Protein AF-A0A8B5W8W4-F1 (afdb_monomer_lite)

Foldseek 3Di:
DVVLLVVVVVVVPVVDDPVLLVCCCPVPVCVPPPDPDPVVSVVSSVPDDPVSSVVVVVVVVVVVVVVCVVVPPPVVVPD

Radius of gyration: 17.15 Å; chains: 1; bounding box: 33×31×50 Å

Sequence (79 aa):
MNHKLAEFRHQGYSEITIEDLWDYCVNFLWKHNEPIRYYQKVNDISSISLNDYFNYASLKAQVYNVSSLDEMELDDLLK

pLDDT: mean 79.91, std 13.47, range [46.12, 91.44]

Secondary structure (DSSP, 8-state):
-HHHHHHHHHTT-TT--HHHHHHHIIIIISSS---SSHHHHHHHHHH--HHHHHHHHHHHHHHHHHGGGTTS-GGGG--

Structure (mmCIF, N/CA/C/O backbone):
data_AF-A0A8B5W8W4-F1
#
_entry.id   AF-A0A8B5W8W4-F1
#
loop_
_atom_site.group_PDB
_atom_site.id
_atom_site.type_symbol
_atom_site.label_atom_id
_atom_site.label_alt_id
_atom_site.label_comp_id
_atom_site.label_asym_id
_atom_site.label_entity_id
_atom_site.label_seq_id
_atom_site.pdbx_PDB_ins_code
_atom_site.Cartn_x
_atom_site.Cartn_y
_atom_site.Cartn_z
_atom_site.occupancy
_atom_site.B_iso_or_equiv
_atom_site.auth_seq_id
_atom_site.auth_comp_id
_atom_site.auth_asym_id
_atom_site.auth_atom_id
_atom_site.pdbx_PDB_model_num
ATOM 1 N N . MET A 1 1 ? 0.272 -0.821 -10.814 1.00 77.81 1 MET A N 1
ATOM 2 C CA . MET A 1 1 ? -0.885 -0.764 -9.893 1.00 77.81 1 MET A CA 1
ATOM 3 C C . MET A 1 1 ? -2.141 -1.407 -10.471 1.00 77.81 1 MET A C 1
ATOM 5 O O . MET A 1 1 ? -2.580 -2.395 -9.910 1.00 77.81 1 MET A O 1
ATOM 9 N N . ASN A 1 2 ? -2.687 -0.918 -11.595 1.00 81.88 2 ASN A N 1
ATOM 10 C CA . ASN A 1 2 ? -3.979 -1.386 -12.138 1.00 81.88 2 ASN A CA 1
ATOM 11 C C . ASN A 1 2 ? -4.092 -2.909 -12.309 1.00 81.88 2 ASN A C 1
ATOM 13 O O . ASN A 1 2 ? -5.119 -3.484 -11.971 1.00 81.88 2 ASN A O 1
ATOM 17 N N . HIS A 1 3 ? -3.028 -3.566 -12.781 1.00 83.81 3 HIS A N 1
ATOM 18 C CA . HIS A 1 3 ? -3.002 -5.025 -12.909 1.00 83.81 3 HIS A CA 1
ATOM 19 C C . HIS A 1 3 ? -3.128 -5.730 -11.549 1.00 83.81 3 HIS A C 1
ATOM 21 O O . HIS A 1 3 ? -3.964 -6.607 -11.387 1.00 83.81 3 HIS A O 1
ATOM 27 N N . LYS A 1 4 ? -2.372 -5.269 -10.546 1.00 85.00 4 LYS A N 1
ATOM 28 C CA . LYS A 1 4 ? -2.398 -5.804 -9.180 1.00 85.00 4 LYS A CA 1
ATOM 29 C C . LYS A 1 4 ? -3.761 -5.613 -8.511 1.00 85.00 4 LYS A C 1
ATOM 31 O O . LYS A 1 4 ? -4.284 -6.534 -7.897 1.00 85.00 4 LYS A O 1
ATOM 36 N N . LEU A 1 5 ? -4.373 -4.441 -8.699 1.00 87.00 5 LEU A N 1
ATOM 37 C CA . LEU A 1 5 ? -5.738 -4.191 -8.238 1.00 87.00 5 LEU A CA 1
ATOM 38 C C . LEU A 1 5 ? -6.724 -5.163 -8.898 1.00 87.00 5 LEU A C 1
ATOM 40 O O . LEU A 1 5 ? -7.579 -5.724 -8.221 1.00 87.00 5 LEU A O 1
ATOM 44 N N . ALA A 1 6 ? -6.613 -5.368 -10.213 1.00 85.88 6 ALA A N 1
ATOM 45 C CA . ALA A 1 6 ? -7.476 -6.304 -10.918 1.00 85.88 6 ALA A CA 1
ATOM 46 C C . ALA A 1 6 ? -7.339 -7.726 -10.354 1.00 85.88 6 ALA A C 1
ATOM 48 O O . ALA A 1 6 ? -8.364 -8.371 -10.154 1.00 85.88 6 ALA A O 1
ATOM 49 N N . GLU A 1 7 ? -6.130 -8.196 -10.030 1.00 86.62 7 GLU A N 1
ATOM 50 C CA . GLU A 1 7 ? -5.937 -9.500 -9.375 1.00 86.62 7 GLU A CA 1
ATOM 51 C C . GLU A 1 7 ? -6.673 -9.592 -8.034 1.00 86.62 7 GLU A C 1
ATOM 53 O O . GLU A 1 7 ? -7.370 -10.573 -7.782 1.00 86.62 7 GLU A O 1
ATOM 58 N N . PHE A 1 8 ? -6.574 -8.563 -7.190 1.00 85.31 8 PHE A N 1
ATOM 59 C CA . PHE A 1 8 ? -7.261 -8.538 -5.894 1.00 85.31 8 PHE A CA 1
ATOM 60 C C . PHE A 1 8 ? -8.783 -8.511 -6.048 1.00 85.31 8 PHE A C 1
ATOM 62 O O . PHE A 1 8 ? -9.494 -9.217 -5.332 1.00 85.31 8 PHE A O 1
ATOM 69 N N . ARG A 1 9 ? -9.290 -7.788 -7.051 1.00 87.25 9 ARG A N 1
ATOM 70 C CA . ARG A 1 9 ? -10.717 -7.792 -7.396 1.00 87.25 9 ARG A CA 1
ATOM 71 C C . ARG A 1 9 ? -11.195 -9.162 -7.870 1.00 87.25 9 ARG A C 1
ATOM 73 O O . ARG A 1 9 ? -12.264 -9.595 -7.454 1.00 87.25 9 ARG A O 1
ATOM 80 N N . HIS A 1 10 ? -10.404 -9.863 -8.684 1.00 85.38 10 HIS A N 1
ATOM 81 C CA . HIS A 1 10 ? -10.718 -11.235 -9.104 1.00 85.38 10 HIS A CA 1
ATOM 82 C C . HIS A 1 10 ? -10.742 -12.213 -7.922 1.00 85.38 10 HIS A C 1
ATOM 84 O O . HIS A 1 10 ? -11.472 -13.198 -7.963 1.00 85.38 10 HIS A O 1
ATOM 90 N N . GLN A 1 11 ? -9.994 -11.928 -6.855 1.00 83.19 11 GLN A N 1
ATOM 91 C CA . GLN A 1 11 ? -10.007 -12.706 -5.612 1.00 83.19 11 GLN A CA 1
ATOM 92 C C . GLN A 1 11 ? -11.181 -12.357 -4.676 1.00 83.19 11 GLN A C 1
ATOM 94 O O . GLN A 1 11 ? -11.285 -12.932 -3.597 1.00 83.19 11 GLN A O 1
ATOM 99 N N . GLY A 1 12 ? -12.082 -11.454 -5.084 1.00 82.69 12 GLY A N 1
ATOM 100 C CA . GLY A 1 12 ? -13.282 -11.072 -4.330 1.00 82.69 12 GLY A CA 1
ATOM 101 C C . GLY A 1 12 ? -13.152 -9.771 -3.535 1.00 82.69 12 GLY A C 1
ATOM 102 O O . GLY A 1 12 ? -14.114 -9.346 -2.904 1.00 82.69 12 GLY A O 1
ATOM 103 N N . TYR A 1 13 ? -12.001 -9.097 -3.594 1.00 82.75 13 TYR A N 1
ATOM 104 C CA . TYR A 1 13 ? -11.749 -7.862 -2.851 1.00 82.75 13 TYR A CA 1
ATOM 105 C C . TYR A 1 13 ? -12.018 -6.627 -3.718 1.00 82.75 13 TYR A C 1
ATOM 107 O O . TYR A 1 13 ? -11.104 -5.921 -4.145 1.00 82.75 13 TYR A O 1
ATOM 115 N N . SER A 1 14 ? -13.296 -6.379 -4.020 1.00 77.94 14 SER A N 1
ATOM 116 C CA . SER A 1 14 ? -13.730 -5.247 -4.855 1.00 77.94 14 SER A CA 1
ATOM 117 C C . SER A 1 14 ? -13.649 -3.883 -4.171 1.00 77.94 14 SER A C 1
ATOM 119 O O . SER A 1 14 ? -13.600 -2.871 -4.867 1.00 77.94 14 SER A O 1
ATOM 121 N N . GLU A 1 15 ? -13.636 -3.862 -2.839 1.00 82.56 15 GLU A N 1
ATOM 122 C CA . GLU A 1 15 ? -13.629 -2.637 -2.027 1.00 82.56 15 GLU A CA 1
ATOM 123 C C . GLU A 1 15 ? -12.258 -1.957 -1.970 1.00 82.56 15 GLU A C 1
ATOM 125 O O . GLU A 1 15 ? -12.179 -0.767 -1.689 1.00 82.56 15 GLU A O 1
ATOM 130 N N . ILE A 1 16 ? -11.181 -2.684 -2.288 1.00 85.88 16 ILE A N 1
ATOM 131 C CA . ILE A 1 16 ? -9.832 -2.119 -2.327 1.00 85.88 16 ILE A CA 1
ATOM 132 C C . ILE A 1 16 ? -9.752 -1.109 -3.478 1.00 85.88 16 ILE A C 1
ATOM 134 O O . ILE A 1 16 ? -10.104 -1.416 -4.626 1.00 85.88 16 ILE A O 1
ATOM 138 N N . THR A 1 17 ? -9.260 0.092 -3.183 1.00 88.25 17 THR A N 1
ATOM 139 C CA . THR A 1 17 ? -9.028 1.137 -4.186 1.00 88.25 17 THR A CA 1
ATOM 140 C C . THR A 1 17 ? -7.554 1.209 -4.598 1.00 88.25 17 THR A C 1
ATOM 142 O O . THR A 1 17 ? -6.667 0.641 -3.953 1.00 88.25 17 THR A O 1
ATOM 145 N N . ILE A 1 18 ? -7.265 1.877 -5.721 1.00 87.88 18 ILE A N 1
ATOM 146 C CA . ILE A 1 18 ? -5.871 2.137 -6.126 1.00 87.88 18 ILE A CA 1
ATOM 147 C C . ILE A 1 18 ? -5.200 3.050 -5.108 1.00 87.88 18 ILE A C 1
ATOM 149 O O . ILE A 1 18 ? -4.020 2.867 -4.812 1.00 87.88 18 ILE A O 1
ATOM 153 N N . GLU A 1 19 ? -5.960 4.001 -4.582 1.00 88.75 19 GLU A N 1
ATOM 154 C CA . GLU A 1 19 ? -5.545 4.970 -3.587 1.00 88.75 19 GLU A CA 1
ATOM 155 C C . GLU A 1 19 ? -5.111 4.258 -2.303 1.00 88.75 19 GLU A C 1
ATOM 157 O O . GLU A 1 19 ? -4.012 4.521 -1.827 1.00 88.75 19 GLU A O 1
ATOM 162 N N . ASP A 1 20 ? -5.880 3.280 -1.813 1.00 87.69 20 ASP A N 1
ATOM 163 C CA . ASP A 1 20 ? -5.515 2.501 -0.620 1.00 87.69 20 ASP A CA 1
ATOM 164 C C . ASP A 1 20 ? -4.223 1.702 -0.809 1.00 87.69 20 ASP A C 1
ATOM 166 O O . ASP A 1 20 ? -3.377 1.634 0.084 1.00 87.69 20 ASP A O 1
ATOM 170 N N . LEU A 1 21 ? -4.052 1.087 -1.982 1.00 89.00 21 LEU A N 1
ATOM 171 C CA . LEU A 1 21 ? -2.835 0.339 -2.298 1.00 89.00 21 LEU A CA 1
ATOM 172 C C . LEU A 1 21 ? -1.627 1.263 -2.452 1.00 89.00 21 LEU A C 1
ATOM 174 O O . LEU A 1 21 ? -0.510 0.888 -2.090 1.00 89.00 21 LEU A O 1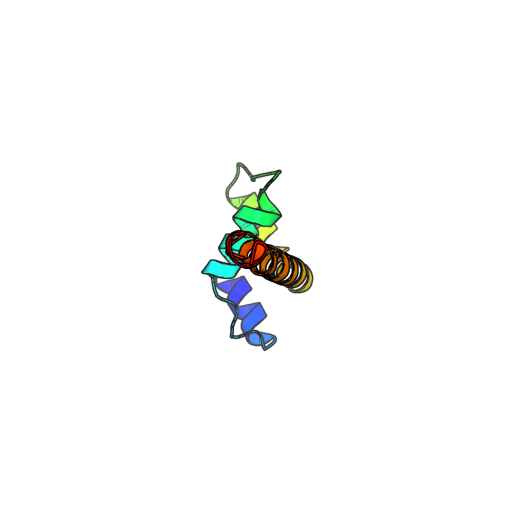
ATOM 178 N N . TRP A 1 22 ? -1.827 2.454 -3.012 1.00 90.00 22 TRP A N 1
ATOM 179 C CA . TRP A 1 22 ? -0.774 3.454 -3.137 1.00 90.00 22 TRP A CA 1
ATOM 180 C C . TRP A 1 22 ? -0.367 3.999 -1.768 1.00 90.00 22 TRP A C 1
ATOM 182 O O . TRP A 1 22 ? 0.824 4.084 -1.468 1.00 90.00 22 TRP A O 1
ATOM 192 N N . ASP A 1 23 ? -1.348 4.278 -0.917 1.00 90.44 23 ASP A N 1
ATOM 193 C CA . ASP A 1 23 ? -1.155 4.715 0.460 1.00 90.44 23 ASP A CA 1
ATOM 194 C C . ASP A 1 23 ? -0.383 3.666 1.274 1.00 90.44 23 ASP A C 1
ATOM 196 O O . ASP A 1 23 ? 0.594 3.997 1.945 1.00 90.44 23 ASP A O 1
ATOM 200 N N . TYR A 1 24 ? -0.720 2.383 1.115 1.00 91.12 24 TYR A N 1
ATOM 201 C CA . TYR A 1 24 ? 0.059 1.268 1.658 1.00 91.12 24 TYR A CA 1
ATOM 202 C C . TYR A 1 24 ? 1.522 1.285 1.186 1.00 91.12 24 TYR A C 1
ATOM 204 O O . TYR A 1 24 ? 2.442 1.132 1.995 1.00 91.12 24 TYR A O 1
ATOM 212 N N . CYS A 1 25 ? 1.761 1.494 -0.112 1.00 90.31 25 CYS A N 1
ATOM 213 C CA . CYS A 1 25 ? 3.122 1.516 -0.647 1.00 90.31 25 CYS A CA 1
ATOM 214 C C . CYS A 1 25 ? 3.948 2.642 -0.021 1.00 90.31 25 CYS A C 1
ATOM 216 O O . CYS A 1 25 ? 5.065 2.407 0.427 1.00 90.31 25 CYS A O 1
ATOM 218 N N . VAL A 1 26 ? 3.398 3.851 0.052 1.00 89.62 26 VAL A N 1
ATOM 219 C CA . VAL A 1 26 ? 4.124 5.028 0.546 1.00 89.62 26 VAL A CA 1
ATOM 220 C C . VAL A 1 26 ? 4.291 4.990 2.069 1.00 89.62 26 VAL A C 1
ATOM 222 O O . VAL A 1 26 ? 5.388 5.229 2.572 1.00 89.62 26 VAL A O 1
ATOM 225 N N . ASN A 1 27 ? 3.237 4.643 2.810 1.00 87.81 27 ASN A N 1
ATOM 226 C CA . ASN A 1 27 ? 3.224 4.744 4.273 1.00 87.81 27 ASN A CA 1
ATOM 227 C C . ASN A 1 27 ? 3.710 3.491 5.003 1.00 87.81 27 ASN A C 1
ATOM 229 O O . ASN A 1 27 ? 3.987 3.570 6.201 1.00 87.81 27 ASN A O 1
ATOM 233 N N . PHE A 1 28 ? 3.793 2.340 4.334 1.00 88.88 28 PHE A N 1
ATOM 234 C CA . PHE A 1 28 ? 4.213 1.085 4.958 1.00 88.88 28 PHE A CA 1
ATOM 235 C C . PHE A 1 28 ? 5.384 0.445 4.219 1.00 88.88 28 PHE A C 1
ATOM 237 O O . PHE A 1 28 ? 6.452 0.284 4.808 1.00 88.88 28 PHE A O 1
ATOM 244 N N . LEU A 1 29 ? 5.218 0.139 2.928 1.00 88.44 29 LEU A N 1
ATOM 245 C CA . LEU A 1 29 ? 6.215 -0.607 2.148 1.00 88.44 29 LEU A CA 1
ATOM 246 C C . LEU A 1 29 ? 7.520 0.182 1.954 1.00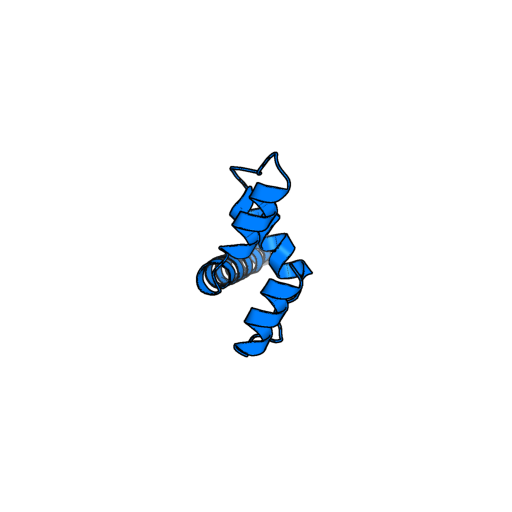 88.44 29 LEU A C 1
ATOM 248 O O . LEU A 1 29 ? 8.612 -0.354 2.124 1.00 88.44 29 LEU A O 1
ATOM 252 N N . TRP A 1 30 ? 7.408 1.472 1.643 1.00 91.44 30 TRP A N 1
ATOM 253 C CA . TRP A 1 30 ? 8.531 2.369 1.358 1.00 91.44 30 TRP A CA 1
ATOM 254 C C . TRP A 1 30 ? 8.838 3.340 2.495 1.00 9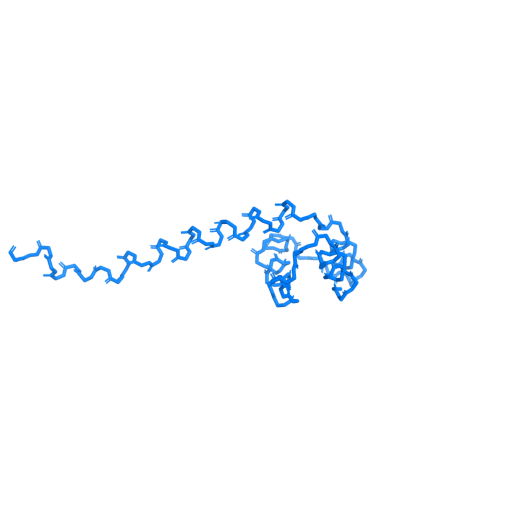1.44 30 TRP A C 1
ATOM 256 O O . TRP A 1 30 ? 9.745 4.157 2.367 1.00 91.44 30 TRP A O 1
ATOM 266 N N . LYS A 1 31 ? 8.147 3.211 3.635 1.00 86.00 31 LYS A N 1
ATOM 267 C CA . LYS A 1 31 ? 8.292 4.099 4.800 1.00 86.00 31 LYS A CA 1
ATOM 268 C C . LYS A 1 31 ? 9.746 4.281 5.243 1.00 86.00 31 LYS A C 1
ATOM 270 O O . LYS A 1 31 ? 10.144 5.368 5.648 1.00 86.00 31 LYS A O 1
ATOM 275 N N . HIS A 1 32 ? 10.520 3.198 5.204 1.00 83.19 32 HIS A N 1
ATOM 276 C CA . HIS A 1 32 ? 11.912 3.178 5.658 1.00 83.19 32 HIS A CA 1
ATOM 277 C C . HIS A 1 32 ? 12.925 2.976 4.528 1.00 83.19 32 HIS A C 1
ATOM 279 O O . HIS A 1 32 ? 14.101 3.259 4.722 1.00 83.19 32 HIS A O 1
ATOM 285 N N . ASN A 1 33 ? 12.487 2.488 3.367 1.00 83.75 33 ASN A N 1
ATOM 286 C CA . ASN A 1 33 ? 13.343 2.201 2.220 1.00 83.75 33 ASN A CA 1
ATOM 287 C C . ASN A 1 33 ? 12.584 2.513 0.933 1.00 83.75 33 ASN A C 1
ATOM 289 O O . ASN A 1 33 ? 11.995 1.626 0.317 1.00 83.75 33 ASN A O 1
ATOM 293 N N . GLU A 1 34 ? 12.591 3.784 0.532 1.00 84.94 34 GLU A N 1
ATOM 294 C CA . GLU A 1 34 ? 12.012 4.171 -0.747 1.00 84.94 34 GLU A CA 1
ATOM 295 C C . GLU A 1 34 ? 12.946 3.770 -1.904 1.00 84.94 34 GLU A C 1
ATOM 297 O O . GLU A 1 34 ? 14.113 4.179 -1.936 1.00 84.94 34 GLU A O 1
ATOM 302 N N . PRO A 1 35 ? 12.461 3.001 -2.894 1.00 85.81 35 PRO A N 1
ATOM 303 C CA . PRO A 1 35 ? 13.269 2.632 -4.039 1.00 85.81 35 PRO A CA 1
ATOM 304 C C . PRO A 1 35 ? 13.554 3.853 -4.910 1.00 85.81 35 PRO A C 1
ATOM 306 O O . PRO A 1 35 ? 12.646 4.533 -5.387 1.00 85.81 35 PRO A O 1
ATOM 309 N N . ILE A 1 36 ? 14.831 4.086 -5.203 1.00 85.44 36 ILE A N 1
ATOM 310 C CA . ILE A 1 36 ? 15.274 5.214 -6.039 1.00 85.44 36 ILE A CA 1
ATOM 311 C C . ILE A 1 36 ? 14.872 4.995 -7.508 1.00 85.44 36 ILE A C 1
ATOM 313 O O . ILE A 1 36 ? 14.676 5.940 -8.271 1.00 85.44 36 ILE A O 1
ATOM 317 N N . ARG A 1 37 ? 14.764 3.731 -7.938 1.00 90.25 37 ARG A N 1
ATOM 318 C CA . ARG A 1 37 ? 14.590 3.362 -9.347 1.00 90.25 37 ARG A CA 1
ATOM 319 C C . ARG A 1 37 ? 13.169 2.893 -9.636 1.00 90.25 37 ARG A C 1
ATOM 321 O O . ARG A 1 37 ? 12.626 2.055 -8.923 1.00 90.25 37 ARG A O 1
ATOM 328 N N . TYR A 1 38 ? 12.609 3.348 -10.758 1.00 85.56 38 TYR A N 1
ATOM 329 C CA . TYR A 1 38 ? 11.238 3.022 -11.169 1.00 85.56 38 TYR A CA 1
ATOM 330 C C . TYR A 1 38 ? 10.960 1.511 -11.240 1.00 85.56 38 TYR A C 1
ATOM 332 O O . TYR A 1 38 ? 9.949 1.047 -10.723 1.00 85.56 38 TYR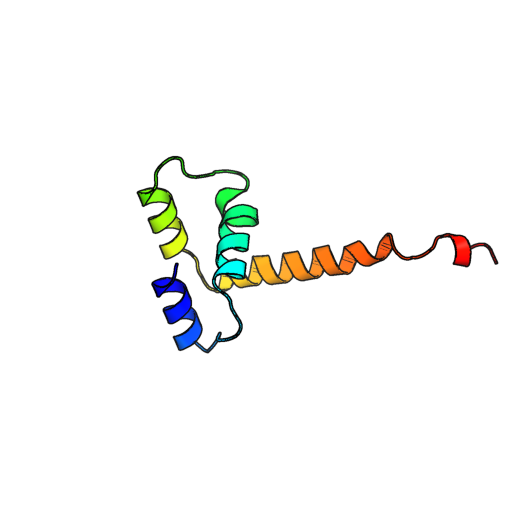 A O 1
ATOM 340 N N . TYR A 1 39 ? 11.870 0.723 -11.822 1.00 87.75 39 TYR A N 1
ATOM 341 C CA . TYR A 1 39 ? 11.664 -0.725 -11.937 1.00 87.75 39 TYR A CA 1
ATOM 342 C C . TYR A 1 39 ? 11.627 -1.436 -10.576 1.00 87.75 39 TYR A C 1
ATOM 344 O O . TYR A 1 39 ? 10.953 -2.452 -10.448 1.00 87.75 39 TYR A O 1
ATOM 352 N N . GLN A 1 40 ? 12.320 -0.908 -9.558 1.00 88.81 40 GLN A N 1
ATOM 353 C CA . GLN A 1 40 ? 12.268 -1.465 -8.205 1.00 88.81 40 GLN A CA 1
ATOM 354 C C . GLN A 1 40 ? 10.884 -1.233 -7.602 1.00 88.81 40 GLN A C 1
ATOM 356 O O . GLN A 1 40 ? 10.275 -2.182 -7.130 1.00 88.81 40 GLN A O 1
ATOM 361 N N . LYS A 1 41 ? 10.324 -0.023 -7.761 1.00 88.56 41 LYS A N 1
ATOM 362 C CA . LYS A 1 41 ? 8.946 0.277 -7.338 1.00 88.56 41 LYS A CA 1
ATOM 363 C C . LYS A 1 41 ? 7.930 -0.669 -7.984 1.00 88.56 41 LYS A C 1
ATOM 365 O O . LYS A 1 41 ? 7.021 -1.150 -7.318 1.00 88.56 41 LYS A O 1
ATOM 370 N N . VAL A 1 42 ? 8.083 -0.962 -9.277 1.00 87.75 42 VAL A N 1
ATOM 371 C CA . VAL A 1 42 ? 7.194 -1.898 -9.989 1.00 87.75 42 VAL A CA 1
ATOM 372 C C . VAL A 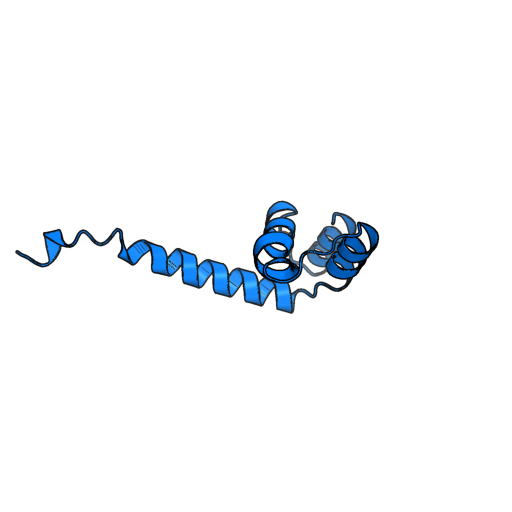1 42 ? 7.339 -3.330 -9.468 1.00 87.75 42 VAL A C 1
ATOM 374 O O . VAL A 1 42 ? 6.324 -4.005 -9.285 1.00 87.75 42 VAL A O 1
ATOM 377 N N . ASN A 1 43 ? 8.567 -3.787 -9.209 1.00 89.75 43 ASN A N 1
ATOM 378 C CA . ASN A 1 43 ? 8.815 -5.110 -8.632 1.00 89.75 43 ASN A CA 1
ATOM 379 C C . ASN A 1 43 ? 8.221 -5.234 -7.227 1.00 89.75 43 ASN A C 1
ATOM 381 O O . ASN A 1 43 ? 7.537 -6.218 -6.958 1.00 89.75 43 ASN A O 1
ATOM 385 N N . ASP A 1 44 ? 8.406 -4.221 -6.382 1.00 89.62 44 ASP A N 1
ATOM 386 C CA . ASP A 1 44 ? 7.844 -4.180 -5.031 1.00 89.62 44 ASP A CA 1
ATOM 387 C C . ASP A 1 44 ? 6.316 -4.218 -5.070 1.00 89.62 44 ASP A C 1
ATOM 389 O O . ASP A 1 44 ? 5.701 -5.035 -4.399 1.00 89.62 44 ASP A O 1
ATOM 393 N N . ILE A 1 45 ? 5.680 -3.408 -5.925 1.00 89.38 45 ILE A N 1
ATOM 394 C CA . ILE A 1 45 ? 4.217 -3.433 -6.099 1.00 89.38 45 ILE A CA 1
ATOM 395 C C . ILE A 1 45 ? 3.733 -4.819 -6.548 1.00 89.38 45 ILE A C 1
ATOM 397 O O . ILE A 1 45 ? 2.660 -5.282 -6.152 1.00 89.38 45 ILE A O 1
ATOM 401 N N . SER A 1 46 ? 4.509 -5.482 -7.401 1.00 87.50 46 SER A N 1
ATOM 402 C CA . SER A 1 46 ? 4.157 -6.801 -7.924 1.00 87.50 46 SER A CA 1
ATOM 403 C C . SER A 1 46 ? 4.307 -7.897 -6.868 1.00 87.50 46 SER A C 1
ATOM 405 O O . SER A 1 46 ? 3.543 -8.863 -6.907 1.00 87.50 46 SER A O 1
ATOM 407 N N . SER A 1 47 ? 5.219 -7.739 -5.904 1.00 88.75 47 SER A N 1
ATOM 408 C CA . SER A 1 47 ? 5.434 -8.692 -4.809 1.00 88.75 47 SER A CA 1
ATOM 409 C C . SER A 1 47 ? 4.454 -8.538 -3.642 1.00 88.75 47 SER A C 1
ATOM 411 O O . SER A 1 47 ? 4.355 -9.462 -2.840 1.00 88.75 47 SER A O 1
ATOM 413 N N . ILE A 1 48 ? 3.685 -7.440 -3.576 1.00 88.62 48 ILE A N 1
ATOM 414 C CA . ILE A 1 48 ? 2.665 -7.221 -2.534 1.00 88.62 48 ILE A CA 1
ATOM 415 C C . ILE A 1 48 ? 1.716 -8.419 -2.457 1.00 88.62 48 ILE A C 1
ATOM 417 O O . ILE A 1 48 ? 1.088 -8.794 -3.455 1.00 88.62 48 ILE A O 1
ATOM 421 N N . SER A 1 49 ? 1.558 -8.986 -1.263 1.00 87.75 49 SER A N 1
ATOM 422 C CA . SER A 1 49 ? 0.505 -9.958 -0.988 1.00 87.75 49 SER A CA 1
ATOM 423 C C . SER A 1 49 ? -0.717 -9.281 -0.362 1.00 87.75 49 SER A C 1
ATOM 425 O O . SER A 1 49 ? -0.616 -8.232 0.276 1.00 87.75 49 SER A O 1
ATOM 427 N N . LEU A 1 50 ? -1.891 -9.901 -0.510 1.00 85.12 50 LEU A N 1
ATOM 428 C CA . LEU A 1 50 ? -3.100 -9.451 0.190 1.00 85.12 50 LEU A CA 1
ATOM 429 C C . LEU A 1 50 ? -2.902 -9.428 1.706 1.00 85.12 50 LEU A C 1
ATOM 431 O O . LEU A 1 50 ? -3.386 -8.518 2.367 1.00 85.12 50 LEU A O 1
ATOM 435 N N . ASN A 1 51 ? -2.174 -10.406 2.248 1.00 87.44 51 ASN A N 1
ATOM 436 C CA . ASN A 1 51 ? -1.907 -10.495 3.677 1.00 87.44 51 ASN A CA 1
ATOM 437 C C . ASN A 1 51 ? -1.140 -9.264 4.180 1.00 87.44 51 ASN A C 1
ATOM 439 O O . ASN A 1 51 ? -1.485 -8.707 5.218 1.00 87.44 51 ASN A O 1
ATOM 443 N N . ASP A 1 52 ? -0.151 -8.791 3.417 1.00 88.75 52 ASP A N 1
ATOM 444 C CA . ASP A 1 52 ? 0.620 -7.599 3.785 1.00 88.75 52 ASP A CA 1
ATOM 445 C C . ASP A 1 52 ? -0.247 -6.336 3.770 1.00 88.75 52 ASP A C 1
ATOM 447 O O . ASP A 1 52 ? -0.171 -5.521 4.693 1.00 88.75 52 ASP A O 1
ATOM 451 N N . TYR A 1 53 ? -1.112 -6.201 2.760 1.00 89.62 53 TYR A N 1
ATOM 452 C CA . TYR A 1 53 ? -2.077 -5.106 2.694 1.00 89.62 53 TYR A CA 1
ATOM 453 C C . TYR A 1 53 ? -3.085 -5.162 3.852 1.00 89.62 53 TYR A C 1
ATOM 455 O O . TYR A 1 53 ? -3.324 -4.144 4.496 1.00 89.62 53 TYR A O 1
ATOM 463 N N . PHE A 1 54 ? -3.640 -6.333 4.177 1.00 87.75 54 PHE A N 1
ATOM 464 C CA . PHE A 1 54 ? -4.596 -6.479 5.280 1.00 87.75 54 PHE A CA 1
ATOM 465 C C . PHE A 1 54 ? -3.976 -6.218 6.650 1.00 87.75 54 PHE A C 1
ATOM 467 O O . PHE A 1 54 ? -4.627 -5.610 7.503 1.00 87.75 54 PHE A O 1
ATOM 474 N N . ASN A 1 55 ? -2.722 -6.621 6.859 1.00 89.19 55 ASN A N 1
ATOM 475 C CA . ASN A 1 55 ? -1.977 -6.282 8.070 1.00 89.19 55 ASN A CA 1
ATOM 476 C C . ASN A 1 55 ? -1.853 -4.764 8.222 1.00 89.19 55 ASN A C 1
ATOM 478 O O . ASN A 1 55 ? -2.125 -4.223 9.294 1.00 89.19 55 ASN A O 1
ATOM 482 N N . TYR A 1 56 ? -1.508 -4.066 7.138 1.00 89.94 56 TYR A N 1
ATOM 483 C CA . TYR A 1 56 ? -1.466 -2.608 7.132 1.00 89.94 56 TYR A CA 1
ATOM 484 C C . TYR A 1 56 ? -2.841 -1.975 7.362 1.00 89.94 56 TYR A C 1
ATOM 486 O O . TYR A 1 56 ? -2.960 -1.094 8.209 1.00 89.94 56 TYR A O 1
ATOM 494 N N . ALA A 1 57 ? -3.877 -2.425 6.654 1.00 88.00 57 ALA A N 1
ATOM 495 C CA . ALA A 1 57 ? -5.231 -1.895 6.790 1.00 88.00 57 ALA A CA 1
ATOM 496 C C . ALA A 1 57 ? -5.759 -2.069 8.223 1.00 88.00 57 ALA A C 1
ATOM 498 O O . ALA A 1 57 ? -6.317 -1.136 8.797 1.00 88.00 57 ALA A O 1
ATOM 499 N N . SER A 1 58 ? -5.499 -3.226 8.839 1.00 87.75 58 SER A N 1
ATOM 500 C CA . SER A 1 58 ? -5.851 -3.505 10.236 1.00 87.75 58 SER A CA 1
ATOM 501 C C . SER A 1 58 ? -5.089 -2.604 11.208 1.00 87.75 58 SER A C 1
ATOM 503 O O . SER A 1 58 ? -5.688 -2.061 12.135 1.00 87.75 58 SER A O 1
ATOM 505 N N . LEU A 1 59 ? -3.784 -2.404 10.989 1.00 87.31 59 LEU A N 1
ATOM 506 C CA . LEU A 1 59 ? -2.968 -1.492 11.793 1.00 87.31 59 LEU A CA 1
ATOM 507 C C . LEU A 1 59 ? -3.470 -0.047 11.664 1.00 87.31 59 LEU A C 1
ATOM 509 O O . LEU A 1 59 ? -3.632 0.641 12.667 1.00 87.31 59 LEU A O 1
ATOM 513 N N . LYS A 1 60 ? -3.754 0.404 10.439 1.00 84.38 60 LYS A N 1
ATOM 514 C CA . LYS A 1 60 ? -4.282 1.741 10.153 1.00 84.38 60 LYS A CA 1
ATOM 515 C C . LYS A 1 60 ? -5.628 1.951 10.842 1.00 84.38 60 LYS A C 1
ATOM 517 O O . LYS A 1 60 ? -5.797 2.964 11.508 1.00 84.38 60 LYS A O 1
ATOM 522 N N . ALA A 1 61 ? -6.543 0.986 10.758 1.00 81.38 61 ALA A N 1
ATOM 523 C CA . ALA A 1 61 ? -7.832 1.048 11.443 1.00 81.38 61 ALA A CA 1
ATOM 524 C C . ALA A 1 61 ? -7.673 1.134 12.969 1.00 81.38 61 ALA A C 1
ATOM 526 O O . ALA A 1 61 ? -8.354 1.932 13.601 1.00 81.38 61 ALA A O 1
ATOM 527 N N . GLN A 1 62 ? -6.741 0.379 13.561 1.00 77.50 62 GLN A N 1
ATOM 528 C CA . GLN A 1 62 ? -6.450 0.468 14.996 1.00 77.50 62 GLN A CA 1
ATOM 529 C C . GLN A 1 62 ? -5.876 1.835 15.383 1.00 77.50 62 GLN A C 1
ATOM 531 O O . GLN A 1 62 ? -6.336 2.426 16.351 1.00 77.50 62 GLN A O 1
ATOM 536 N N . VAL A 1 63 ? -4.911 2.364 14.625 1.00 71.06 63 VAL A N 1
ATOM 537 C CA . VAL A 1 63 ? -4.298 3.673 14.905 1.00 71.06 63 VAL A CA 1
ATOM 538 C C . VAL A 1 63 ? -5.320 4.804 14.773 1.00 71.06 63 VAL A C 1
ATOM 540 O O . VAL A 1 63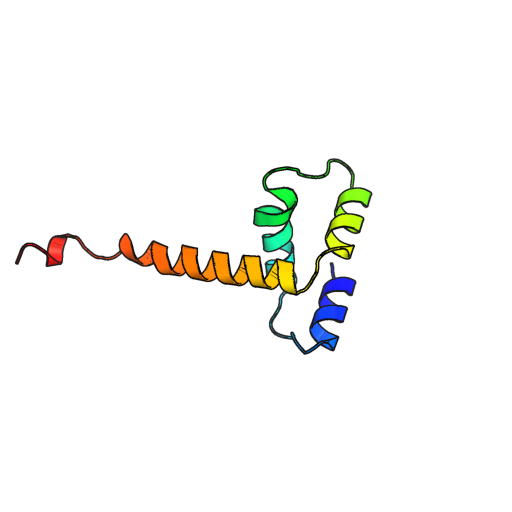 ? -5.417 5.624 15.679 1.00 71.06 63 VAL A O 1
ATOM 543 N N . TYR A 1 64 ? -6.125 4.819 13.706 1.00 60.19 64 TYR A N 1
ATOM 544 C CA . TYR A 1 64 ? -7.196 5.809 13.538 1.00 60.19 64 TYR A CA 1
ATOM 545 C C . TYR A 1 64 ? -8.286 5.682 14.608 1.00 60.19 64 TYR A C 1
ATOM 547 O O . TYR A 1 64 ? -8.808 6.694 15.063 1.00 60.19 64 TYR A O 1
ATOM 555 N N . ASN A 1 65 ? -8.600 4.465 15.058 1.00 55.06 65 ASN A N 1
ATOM 556 C CA . ASN A 1 65 ? -9.544 4.258 16.158 1.00 55.06 65 ASN A CA 1
ATOM 557 C C . ASN A 1 65 ? -8.998 4.778 17.504 1.00 55.06 65 ASN A C 1
ATOM 559 O O . ASN A 1 65 ? -9.769 5.150 18.382 1.00 55.06 65 ASN A O 1
ATOM 563 N N . VAL A 1 66 ? -7.672 4.839 17.672 1.00 52.38 66 VAL A N 1
ATOM 564 C CA . VAL A 1 66 ? -7.017 5.373 18.881 1.00 52.38 66 VAL A CA 1
ATOM 565 C C . VAL A 1 66 ? -6.906 6.906 18.846 1.00 52.38 66 VAL A C 1
ATOM 567 O O . VAL A 1 66 ? -6.853 7.531 19.901 1.00 52.38 66 VAL A O 1
ATOM 570 N N . SER A 1 67 ? -6.974 7.540 17.670 1.00 49.50 67 SER A N 1
ATOM 571 C CA . SER A 1 67 ? -6.992 9.009 17.532 1.00 49.50 67 SER A CA 1
ATOM 572 C C . SER A 1 67 ? -8.282 9.679 18.030 1.00 49.50 67 SER A C 1
ATOM 574 O O . SER A 1 67 ? -8.325 10.899 18.118 1.00 49.50 67 SER A O 1
ATOM 576 N N . SER A 1 68 ? -9.309 8.911 18.413 1.00 46.12 68 SER A N 1
ATOM 577 C CA . SER A 1 68 ? -10.500 9.444 19.095 1.00 46.12 68 SER A CA 1
ATOM 578 C C . SER A 1 68 ? -10.283 9.702 20.596 1.00 46.12 68 SER A C 1
ATOM 580 O O . SER A 1 68 ? -11.189 10.210 21.253 1.00 46.12 68 SER A O 1
ATOM 582 N N . LEU A 1 69 ? -9.121 9.362 21.172 1.00 50.12 69 LEU A N 1
ATOM 583 C CA . LEU A 1 69 ? -8.841 9.654 22.587 1.00 50.12 69 LEU A CA 1
ATOM 584 C C . LEU A 1 69 ? -8.478 11.124 22.835 1.00 50.12 69 LEU A C 1
ATOM 586 O O . LEU A 1 69 ? -8.687 11.606 23.943 1.00 50.12 69 LEU A O 1
ATOM 590 N N . ASP A 1 70 ? -8.003 11.843 21.815 1.00 54.38 70 ASP A N 1
ATOM 591 C CA . ASP A 1 70 ? -7.754 13.289 21.907 1.00 54.38 70 ASP A CA 1
ATOM 592 C C . ASP A 1 70 ? -9.056 14.113 21.783 1.00 54.38 70 ASP A C 1
ATOM 594 O O . ASP A 1 70 ? -9.082 15.288 22.140 1.00 54.38 70 ASP A O 1
ATOM 598 N N . GLU A 1 71 ? -10.153 13.491 21.323 1.00 50.94 71 GLU A N 1
ATOM 599 C CA . GLU A 1 71 ? -11.513 14.060 21.298 1.00 50.94 71 GLU A CA 1
ATOM 600 C C . GLU A 1 71 ? -12.347 13.686 22.537 1.00 50.94 71 GLU A C 1
ATOM 602 O O . GLU A 1 71 ? -13.510 14.076 22.644 1.00 50.94 71 GLU A O 1
ATOM 607 N N . MET A 1 72 ? -11.781 12.957 23.507 1.00 51.19 72 MET A N 1
ATOM 608 C CA . MET A 1 72 ? -12.385 12.885 24.837 1.00 51.19 72 MET A CA 1
ATOM 609 C C . MET A 1 72 ? -12.024 14.167 25.585 1.00 51.19 72 MET A C 1
ATOM 611 O O . MET A 1 72 ? -10.974 14.260 26.217 1.00 51.19 72 MET A O 1
ATOM 615 N N . GLU A 1 73 ? -12.900 15.165 25.469 1.00 54.91 73 GLU A N 1
ATOM 616 C CA . GLU A 1 73 ? -12.913 16.390 26.268 1.00 54.91 73 GLU A CA 1
ATOM 617 C C . GLU A 1 73 ? -12.589 16.054 27.738 1.00 54.91 73 GLU A C 1
ATOM 619 O O . GLU A 1 73 ? -13.404 15.490 28.471 1.00 54.91 73 GLU A O 1
ATOM 624 N N . LEU A 1 74 ? -11.372 16.391 28.182 1.00 57.53 74 LEU A N 1
ATOM 625 C CA . LEU A 1 74 ? -10.921 16.237 29.573 1.00 57.53 74 LEU A CA 1
ATOM 626 C C . LEU A 1 74 ? -11.827 17.006 30.563 1.00 57.53 74 LEU A C 1
ATOM 628 O O . LEU A 1 74 ? -11.791 16.752 31.766 1.00 57.53 74 LEU A O 1
ATOM 632 N N . ASP A 1 75 ? -12.669 17.904 30.049 1.00 56.44 75 ASP A N 1
ATOM 633 C CA . ASP A 1 75 ? -13.639 18.701 30.797 1.00 56.44 75 ASP A CA 1
ATOM 634 C C . ASP A 1 75 ? -14.790 17.881 31.407 1.00 56.44 75 ASP A C 1
ATOM 636 O O . ASP A 1 75 ? -15.371 18.315 32.404 1.00 56.44 75 ASP A O 1
ATOM 640 N N . ASP A 1 76 ? -15.090 16.678 30.902 1.00 58.19 76 ASP A N 1
ATOM 641 C CA . ASP A 1 76 ? -16.151 15.827 31.473 1.00 58.19 76 ASP A CA 1
ATOM 642 C C . ASP A 1 76 ? -15.667 14.930 32.635 1.00 58.19 76 ASP A C 1
ATOM 644 O O . ASP A 1 76 ? -16.468 14.263 33.289 1.00 58.19 76 ASP A O 1
ATOM 648 N N . LEU A 1 77 ? -14.365 14.953 32.955 1.00 59.75 77 LEU A N 1
ATOM 649 C CA . LEU A 1 77 ? -13.762 14.237 34.095 1.00 59.75 77 LEU A CA 1
ATOM 650 C C . LEU A 1 77 ? -13.663 15.082 35.381 1.00 59.75 77 LEU A C 1
ATOM 652 O O . LEU A 1 77 ? -13.208 14.573 36.407 1.00 59.75 77 LEU A O 1
ATOM 656 N N . LEU A 1 78 ? -14.078 16.354 35.345 1.00 60.34 78 LEU A N 1
ATOM 657 C CA . LEU A 1 78 ? -14.021 17.291 36.480 1.00 60.34 78 LEU A CA 1
ATOM 658 C C . LEU A 1 78 ? -15.400 17.760 36.992 1.00 60.34 78 LEU A C 1
ATOM 660 O O . LEU A 1 78 ? -15.466 18.759 37.711 1.00 60.34 78 LEU A O 1
ATOM 664 N N . LYS A 1 79 ? -16.490 17.051 36.669 1.00 50.84 79 LYS A N 1
ATOM 665 C CA . LYS A 1 79 ? -17.809 17.275 37.292 1.00 50.84 79 LYS A CA 1
ATOM 666 C C . LYS A 1 79 ? -18.104 16.303 38.427 1.00 50.84 79 LYS A C 1
ATOM 668 O O . LYS A 1 79 ? -17.809 15.099 38.274 1.00 50.84 79 LYS A O 1
#